Protein AF-A0A966LCN1-F1 (afdb_monomer_lite)

Foldseek 3Di:
DDALVCQQQVPVVADDDQLDPGRGGPVLCCQQPVPCVVVVDRDDPVSVVVSVVLSCLRPPLVVCCQLQPVQLVSLVSNLVSLVNSCVRNVQAPPDDDAPDPDPPRSYPVVSVVSCVVSVCCNVVNSDCNHPVNVVVVVVVVCPDDD

pLDDT: mean 79.49, std 12.46, range [42.38, 95.12]

Secondary structure (DSSP, 8-state):
---HHHHHS--TTSSSSBSSSSS-BHHHHHHH-HHHHHTTPPPPHHHHHHHHHHHHHHHHHHHHHHHTSSHHHHHHHHHHHHHHHHHHTSHHHHS-STT-S-TT--SHHHHHHHHHHHHHHHHH-S-TTSHHHHHHHHHHHT----

Structure (mmCIF, N/CA/C/O backbone):
data_AF-A0A966LCN1-F1
#
_entry.id   AF-A0A966LCN1-F1
#
loop_
_atom_site.group_PDB
_atom_site.id
_atom_site.type_symbol
_atom_site.label_atom_id
_atom_site.label_alt_id
_atom_site.label_comp_id
_atom_site.label_asym_id
_atom_site.label_entity_id
_atom_site.label_seq_id
_atom_site.pdbx_PDB_ins_code
_atom_site.Cartn_x
_atom_site.Cartn_y
_atom_site.Cartn_z
_atom_site.occupancy
_atom_site.B_iso_or_equiv
_atom_site.auth_seq_id
_atom_site.auth_comp_id
_atom_site.auth_asym_id
_atom_site.auth_atom_id
_atom_site.pdbx_PDB_model_num
ATOM 1 N N . MET A 1 1 ? -2.241 -8.864 -11.175 1.00 53.81 1 MET A N 1
ATOM 2 C CA . MET A 1 1 ? -1.352 -8.258 -10.153 1.00 53.81 1 MET A CA 1
ATOM 3 C C . MET A 1 1 ? -0.759 -9.392 -9.322 1.00 53.81 1 MET A C 1
ATOM 5 O O . MET A 1 1 ? -1.526 -10.243 -8.892 1.00 53.81 1 MET A O 1
ATOM 9 N N . ILE A 1 2 ? 0.565 -9.461 -9.149 1.00 58.16 2 ILE A N 1
ATOM 10 C CA . ILE A 1 2 ? 1.216 -10.466 -8.285 1.00 58.16 2 ILE A CA 1
ATOM 11 C C . ILE A 1 2 ? 1.127 -9.967 -6.838 1.00 58.16 2 ILE A C 1
ATOM 13 O O . ILE A 1 2 ? 1.529 -8.835 -6.570 1.00 58.16 2 ILE A O 1
ATOM 17 N N . GLY A 1 3 ? 0.589 -10.777 -5.925 1.00 66.88 3 GLY A N 1
ATOM 18 C CA . GLY A 1 3 ? 0.443 -10.395 -4.517 1.00 66.88 3 GLY A CA 1
ATOM 19 C C . GLY A 1 3 ? 1.778 -10.356 -3.765 1.00 66.88 3 GLY A C 1
ATOM 20 O O . GLY A 1 3 ? 2.680 -11.142 -4.059 1.00 66.88 3 GLY A O 1
ATOM 21 N N . GLY A 1 4 ? 1.890 -9.481 -2.760 1.00 67.62 4 GLY A N 1
ATOM 22 C CA . GLY A 1 4 ? 3.110 -9.275 -1.965 1.00 67.62 4 GLY A CA 1
ATOM 23 C C . GLY A 1 4 ? 3.767 -10.548 -1.410 1.00 67.62 4 GLY A C 1
ATOM 24 O O . GLY A 1 4 ? 4.989 -10.666 -1.425 1.00 67.62 4 GLY A O 1
ATOM 25 N N . LEU A 1 5 ? 2.989 -11.559 -1.001 1.00 68.62 5 LEU A N 1
ATOM 26 C CA . LEU A 1 5 ? 3.541 -12.827 -0.495 1.00 68.62 5 LEU A CA 1
ATOM 27 C C . LEU A 1 5 ? 4.315 -13.593 -1.576 1.00 68.62 5 LEU A C 1
ATOM 29 O O . LEU A 1 5 ? 5.376 -14.156 -1.308 1.00 68.62 5 LEU A O 1
ATOM 33 N N . SER A 1 6 ? 3.824 -13.555 -2.816 1.00 70.06 6 SER A N 1
ATOM 34 C CA . SER A 1 6 ? 4.514 -14.142 -3.965 1.00 70.06 6 SER A CA 1
ATOM 35 C C . SER A 1 6 ? 5.772 -13.357 -4.340 1.00 70.06 6 SER A C 1
ATOM 37 O O . SER A 1 6 ? 6.667 -13.928 -4.959 1.00 70.06 6 SER A O 1
ATOM 39 N N . LYS A 1 7 ? 5.855 -12.072 -3.969 1.00 72.44 7 LYS A N 1
ATOM 40 C CA . LYS A 1 7 ? 7.022 -11.224 -4.233 1.00 72.44 7 LYS A CA 1
ATOM 41 C C . LYS A 1 7 ? 8.190 -11.535 -3.299 1.00 72.44 7 LYS A C 1
ATOM 43 O O . LYS A 1 7 ? 9.325 -11.503 -3.771 1.00 72.44 7 LYS A O 1
ATOM 48 N N . ILE A 1 8 ? 7.903 -11.864 -2.033 1.00 65.44 8 ILE A N 1
ATOM 49 C CA . ILE A 1 8 ? 8.911 -12.147 -1.001 1.00 65.44 8 ILE A CA 1
ATOM 50 C C . ILE A 1 8 ? 9.372 -13.608 -1.034 1.00 65.44 8 ILE A C 1
ATOM 52 O O . ILE A 1 8 ? 10.558 -13.899 -1.080 1.00 65.44 8 ILE A O 1
ATOM 56 N N . ALA A 1 9 ? 8.453 -14.568 -1.035 1.00 59.84 9 ALA A N 1
ATOM 57 C CA . ALA A 1 9 ? 8.834 -15.950 -0.746 1.00 59.84 9 ALA A CA 1
ATOM 58 C C . ALA A 1 9 ? 9.369 -16.740 -1.955 1.00 59.84 9 ALA A C 1
ATOM 60 O O . ALA A 1 9 ? 9.693 -17.915 -1.800 1.00 59.84 9 ALA A O 1
ATOM 61 N N . GLY A 1 10 ? 9.413 -16.150 -3.159 1.00 53.62 10 GLY A N 1
ATOM 62 C CA . GLY A 1 10 ? 9.760 -16.894 -4.377 1.00 53.62 10 GLY A CA 1
ATOM 63 C C . GLY A 1 10 ? 8.900 -18.154 -4.556 1.00 53.62 10 GLY A C 1
ATOM 64 O O . GLY A 1 10 ? 9.377 -19.149 -5.095 1.00 53.62 10 GLY A O 1
ATOM 65 N N . LEU A 1 11 ? 7.656 -18.142 -4.045 1.00 47.56 11 LEU A N 1
ATOM 66 C CA . LEU A 1 11 ? 6.716 -19.260 -4.167 1.00 47.56 11 LEU A CA 1
ATOM 67 C C . LEU A 1 11 ? 6.569 -19.611 -5.647 1.00 47.56 11 LEU A C 1
ATOM 69 O O . LEU A 1 11 ? 6.551 -18.701 -6.451 1.00 47.56 11 LEU A O 1
ATOM 73 N N . THR A 1 12 ? 6.395 -20.877 -6.015 1.00 42.38 12 THR A N 1
ATOM 74 C CA . THR A 1 12 ? 6.388 -21.427 -7.395 1.00 42.38 12 THR A CA 1
ATOM 75 C C . THR A 1 12 ? 5.497 -20.736 -8.453 1.00 42.38 12 THR A C 1
ATOM 77 O O . THR A 1 12 ? 5.609 -21.056 -9.631 1.00 42.38 12 THR A O 1
ATOM 80 N N . LEU A 1 13 ? 4.651 -19.772 -8.072 1.00 45.22 13 LEU A N 1
ATOM 81 C CA . LEU A 1 13 ? 3.929 -18.841 -8.963 1.00 45.22 13 LEU A CA 1
ATOM 82 C C . LEU A 1 13 ? 4.715 -17.541 -9.273 1.00 45.22 13 LEU A C 1
ATOM 84 O O . LEU A 1 13 ? 4.256 -16.678 -10.019 1.00 45.22 13 LEU A O 1
ATOM 88 N N . SER A 1 14 ? 5.898 -17.403 -8.683 1.00 51.50 14 SER A N 1
ATOM 89 C CA . SER A 1 14 ? 6.912 -16.376 -8.873 1.00 51.50 14 SER A CA 1
ATOM 90 C C . SER A 1 14 ? 7.636 -16.629 -10.183 1.00 51.50 14 SER A C 1
ATOM 92 O O . SER A 1 14 ? 8.170 -17.711 -10.420 1.00 51.50 14 SER A O 1
ATOM 94 N N . VAL A 1 15 ? 7.706 -15.600 -11.018 1.00 53.91 15 VAL A N 1
ATOM 95 C CA . VAL A 1 15 ? 8.574 -15.586 -12.191 1.00 53.91 15 VAL A CA 1
ATOM 96 C C . VAL A 1 15 ? 10.025 -15.629 -11.692 1.00 53.91 15 VAL A C 1
ATOM 98 O O . VAL A 1 15 ? 10.591 -14.599 -11.360 1.00 53.91 15 VAL A O 1
ATOM 101 N N . GLY A 1 16 ? 10.616 -16.817 -11.587 1.00 53.50 16 GLY A N 1
ATOM 102 C CA . GLY A 1 16 ? 12.059 -17.014 -11.432 1.00 53.50 16 GLY A CA 1
ATOM 103 C C . GLY A 1 16 ? 12.634 -17.046 -10.001 1.00 53.50 16 GLY A C 1
ATOM 104 O O . GLY A 1 16 ? 11.947 -16.704 -9.033 1.00 53.50 16 GLY A O 1
ATOM 105 N N . PRO A 1 17 ? 13.902 -17.504 -9.883 1.00 53.06 17 PRO A N 1
ATOM 106 C CA . PRO A 1 17 ? 14.633 -17.647 -8.621 1.00 53.06 17 PRO A CA 1
ATOM 107 C C . PRO A 1 17 ? 14.872 -16.296 -7.916 1.00 53.06 17 PRO A C 1
ATOM 109 O O . PRO A 1 17 ? 14.714 -15.244 -8.541 1.00 53.06 17 PRO A O 1
ATOM 112 N N . PRO A 1 18 ? 15.254 -16.304 -6.622 1.00 56.88 18 PRO A N 1
ATOM 113 C CA . PRO A 1 18 ? 15.607 -15.088 -5.891 1.00 56.88 18 PRO A CA 1
ATOM 114 C C . PRO A 1 18 ? 16.666 -14.293 -6.658 1.00 56.88 18 PRO A C 1
ATOM 116 O O . PRO A 1 18 ? 17.707 -14.836 -7.027 1.00 56.88 18 PRO A O 1
ATOM 119 N N . ALA A 1 19 ? 16.403 -13.011 -6.909 1.00 57.06 19 ALA A N 1
ATOM 120 C CA . ALA A 1 19 ? 17.313 -12.160 -7.679 1.00 57.06 19 ALA A CA 1
ATOM 121 C C . ALA A 1 19 ? 18.526 -11.675 -6.852 1.00 57.06 19 ALA A C 1
ATOM 123 O O . ALA A 1 19 ? 19.436 -11.055 -7.400 1.00 57.06 19 ALA A O 1
ATOM 124 N N . SER A 1 20 ? 18.551 -11.924 -5.535 1.00 56.38 20 SER A N 1
ATOM 125 C CA . SER A 1 20 ? 19.658 -11.565 -4.640 1.00 56.38 20 SER A CA 1
ATOM 126 C C . SER A 1 20 ? 19.661 -12.410 -3.350 1.00 56.38 20 SER A C 1
ATOM 128 O O . SER A 1 20 ? 18.843 -13.309 -3.178 1.00 56.38 20 SER A O 1
ATOM 130 N N . VAL A 1 21 ? 20.578 -12.094 -2.421 1.00 58.75 21 VAL A N 1
ATOM 131 C CA . VAL A 1 21 ? 20.646 -12.640 -1.043 1.00 58.75 21 VAL A CA 1
ATOM 132 C C . VAL A 1 21 ? 19.369 -12.345 -0.232 1.00 58.75 21 VAL A C 1
ATOM 134 O O . VAL A 1 21 ? 19.098 -12.999 0.772 1.00 58.75 21 VAL A O 1
ATOM 137 N N . TRP A 1 22 ? 18.568 -11.374 -0.673 1.00 61.25 22 TRP A N 1
ATOM 138 C CA . TRP A 1 22 ? 17.289 -11.016 -0.074 1.00 61.25 22 TRP A CA 1
ATOM 139 C C . TRP A 1 22 ? 16.146 -11.775 -0.760 1.00 61.25 22 TRP A C 1
ATOM 141 O O . TRP A 1 22 ? 16.208 -12.017 -1.967 1.00 61.25 22 TRP A O 1
ATOM 151 N N . PRO A 1 23 ? 15.078 -12.136 -0.026 1.00 68.88 23 PRO A N 1
ATOM 152 C CA . PRO A 1 23 ? 13.957 -12.900 -0.559 1.00 68.88 23 PRO A CA 1
ATOM 153 C C . PRO A 1 23 ? 13.090 -11.985 -1.441 1.00 68.88 23 PRO A C 1
ATOM 155 O O . PRO A 1 23 ? 12.055 -11.485 -1.019 1.00 68.88 23 PRO A O 1
ATOM 158 N N . LEU A 1 24 ? 13.560 -11.679 -2.649 1.00 73.38 24 LEU A N 1
ATOM 159 C CA . LEU A 1 24 ? 12.859 -10.887 -3.656 1.00 73.38 24 LEU A CA 1
ATOM 160 C C . LEU A 1 24 ? 12.860 -11.650 -4.978 1.00 73.38 24 LEU A C 1
ATOM 162 O O . LEU A 1 24 ? 13.909 -11.968 -5.543 1.00 73.38 24 LEU A O 1
ATOM 166 N N . SER A 1 25 ? 11.660 -11.938 -5.471 1.00 78.19 25 SER A N 1
ATOM 167 C CA . SER A 1 25 ? 11.448 -12.542 -6.788 1.00 78.19 25 SER A CA 1
ATOM 168 C C . SER A 1 25 ? 11.676 -11.551 -7.928 1.00 78.19 25 SER A C 1
ATOM 170 O O . SER A 1 25 ? 11.475 -10.345 -7.768 1.00 78.19 25 SER A O 1
ATOM 172 N N . LEU A 1 26 ? 11.965 -12.065 -9.128 1.00 78.50 26 LEU A N 1
ATOM 173 C CA . LEU A 1 26 ? 11.972 -11.267 -10.361 1.00 78.50 26 LEU A CA 1
ATOM 174 C C . LEU A 1 26 ? 10.625 -10.544 -10.570 1.00 78.50 26 LEU A C 1
ATOM 176 O O . LEU A 1 26 ? 10.586 -9.397 -11.009 1.00 78.50 26 LEU A O 1
ATOM 180 N N . GLY A 1 27 ? 9.515 -11.196 -10.205 1.00 78.75 27 GLY A N 1
ATOM 181 C CA . GLY A 1 27 ? 8.166 -10.630 -10.294 1.00 78.75 27 GLY A CA 1
ATOM 182 C C . GLY A 1 27 ? 7.969 -9.355 -9.466 1.00 78.75 27 GLY A C 1
ATOM 183 O O . GLY A 1 27 ? 7.172 -8.499 -9.849 1.00 78.75 27 GLY A O 1
ATOM 184 N N . ALA A 1 28 ? 8.716 -9.181 -8.370 1.00 82.38 28 ALA A N 1
ATOM 185 C CA . ALA A 1 28 ? 8.707 -7.941 -7.597 1.00 82.38 28 ALA A CA 1
ATOM 186 C C . ALA A 1 28 ? 9.309 -6.772 -8.394 1.00 82.38 28 ALA A C 1
ATOM 188 O O . ALA A 1 28 ? 8.747 -5.676 -8.401 1.00 82.38 28 ALA A O 1
ATOM 189 N N . TYR A 1 29 ? 10.401 -7.019 -9.125 1.00 85.25 29 TYR A N 1
ATOM 190 C CA . TYR A 1 29 ? 11.026 -6.016 -9.990 1.00 85.25 29 TYR A CA 1
ATOM 191 C C . TYR A 1 29 ? 10.145 -5.667 -11.181 1.00 85.25 29 TYR A C 1
ATOM 193 O O . TYR A 1 29 ? 9.984 -4.493 -11.481 1.00 85.25 29 TYR A O 1
ATOM 201 N N . TYR A 1 30 ? 9.494 -6.648 -11.807 1.00 84.81 30 TYR A N 1
ATOM 202 C CA . TYR A 1 30 ? 8.529 -6.362 -12.875 1.00 84.81 30 TYR A CA 1
ATOM 203 C C . TYR A 1 30 ? 7.326 -5.545 -12.391 1.00 84.81 30 TYR A C 1
ATOM 205 O O . TYR A 1 30 ? 6.774 -4.756 -13.151 1.00 84.81 30 TYR A O 1
ATOM 213 N N . ALA A 1 31 ? 6.918 -5.718 -11.132 1.00 83.88 31 ALA A N 1
ATOM 214 C CA . ALA A 1 31 ? 5.785 -4.993 -10.571 1.00 83.88 31 ALA A CA 1
ATOM 215 C C . ALA A 1 31 ? 6.102 -3.532 -10.222 1.00 83.88 31 ALA A C 1
ATOM 217 O O . ALA A 1 31 ? 5.201 -2.705 -10.296 1.00 83.88 31 ALA A O 1
ATOM 218 N N . PHE A 1 32 ? 7.334 -3.220 -9.809 1.00 86.12 32 PHE A N 1
ATOM 219 C CA . PHE A 1 32 ? 7.700 -1.890 -9.301 1.00 86.12 32 PHE A CA 1
ATOM 220 C C . PHE A 1 32 ? 8.778 -1.173 -10.113 1.00 86.12 32 PHE A C 1
ATOM 222 O O . PHE A 1 32 ? 9.024 -0.007 -9.860 1.00 86.12 32 PHE A O 1
ATOM 229 N N . LEU A 1 33 ? 9.452 -1.833 -11.048 1.00 87.88 33 LEU A N 1
ATOM 230 C CA . LEU A 1 33 ? 10.476 -1.248 -1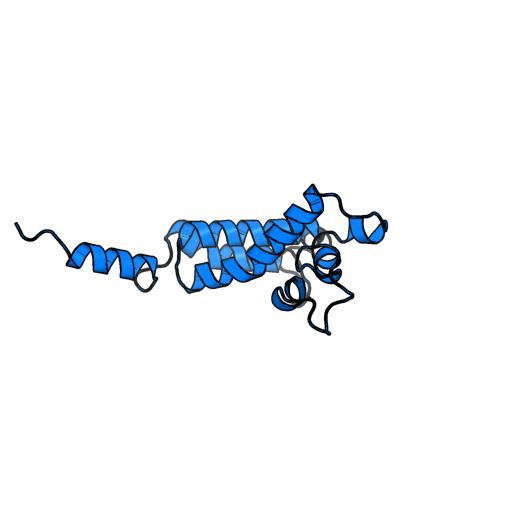1.918 1.00 87.88 33 LEU A CA 1
ATOM 231 C C . LEU A 1 33 ? 10.346 -1.815 -13.346 1.00 87.88 33 LEU A C 1
ATOM 233 O O . LEU A 1 33 ? 11.296 -2.414 -13.860 1.00 87.88 33 LEU A O 1
ATOM 237 N N . PRO A 1 34 ? 9.181 -1.653 -14.004 1.00 85.31 34 PRO A N 1
ATOM 238 C CA . PRO A 1 34 ? 8.926 -2.266 -15.308 1.00 85.31 34 PRO A CA 1
ATOM 239 C C . PRO A 1 34 ? 9.929 -1.809 -16.378 1.00 85.31 34 PRO A C 1
ATOM 241 O O . PRO A 1 34 ? 10.431 -2.634 -17.137 1.00 85.31 34 PRO A O 1
ATOM 244 N N . GLU A 1 35 ? 10.286 -0.523 -16.400 1.00 83.94 35 GLU A N 1
ATOM 245 C CA . GLU A 1 35 ? 11.225 0.037 -17.382 1.00 83.94 35 GLU A CA 1
ATOM 246 C C . GLU A 1 35 ? 12.659 -0.471 -17.196 1.00 83.94 35 GLU A C 1
ATOM 248 O O . GLU A 1 35 ? 13.321 -0.828 -18.169 1.00 83.94 35 GLU A O 1
ATOM 253 N N . ALA A 1 36 ? 13.138 -0.558 -15.951 1.00 84.44 36 ALA A N 1
ATOM 254 C CA . ALA A 1 36 ? 14.480 -1.067 -15.668 1.00 84.44 36 ALA A CA 1
ATOM 255 C C . ALA A 1 36 ? 14.607 -2.547 -16.063 1.00 84.44 36 ALA A C 1
ATOM 257 O O . ALA A 1 36 ? 15.627 -2.958 -16.615 1.00 84.44 36 ALA A O 1
ATOM 258 N N . MET A 1 37 ? 13.544 -3.332 -15.843 1.00 84.94 37 MET A N 1
ATOM 259 C CA . MET A 1 37 ? 13.488 -4.727 -16.281 1.00 84.94 37 MET A CA 1
ATOM 260 C C . MET A 1 37 ? 13.405 -4.855 -17.805 1.00 84.94 37 MET A C 1
ATOM 262 O O . MET A 1 37 ? 14.050 -5.736 -18.369 1.00 84.94 37 MET A O 1
ATOM 266 N N . ALA A 1 38 ? 12.677 -3.962 -18.481 1.00 85.00 38 ALA A N 1
ATOM 267 C CA . ALA A 1 38 ? 12.597 -3.939 -19.942 1.00 85.00 38 ALA A CA 1
ATOM 268 C C . ALA A 1 38 ? 13.953 -3.640 -20.609 1.00 85.00 38 ALA A C 1
ATOM 270 O O . ALA A 1 38 ? 14.235 -4.153 -21.688 1.00 85.00 38 ALA A O 1
ATOM 271 N N . GLN A 1 39 ? 14.812 -2.855 -19.954 1.00 85.69 39 GLN A N 1
ATOM 272 C CA . GLN A 1 39 ? 16.169 -2.554 -20.426 1.00 85.69 39 GLN A CA 1
ATOM 273 C C . GLN A 1 39 ? 17.161 -3.711 -20.210 1.00 85.69 39 GLN A C 1
ATOM 275 O O . GLN A 1 39 ? 18.285 -3.650 -20.705 1.00 85.69 39 GLN A O 1
ATOM 280 N N . GLY A 1 40 ? 16.779 -4.755 -19.464 1.00 79.62 40 GLY A N 1
ATOM 281 C CA . GLY A 1 40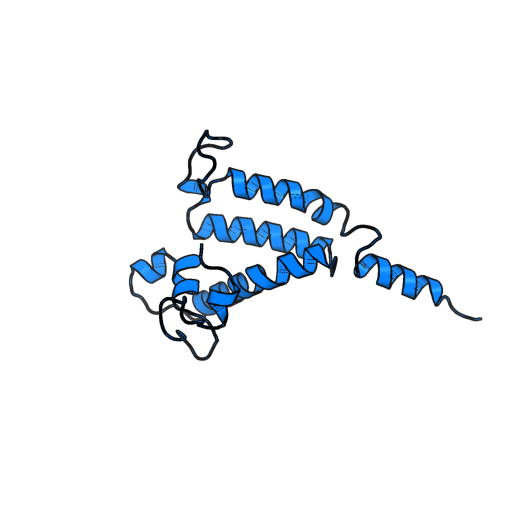 ? 17.640 -5.905 -19.171 1.00 79.62 40 GLY A CA 1
ATOM 282 C C . GLY A 1 40 ? 18.855 -5.581 -18.293 1.00 79.62 40 GLY A C 1
ATOM 283 O O . GLY A 1 40 ? 19.765 -6.402 -18.177 1.00 79.62 40 GLY A O 1
ATOM 284 N N . ALA A 1 41 ? 18.893 -4.395 -17.680 1.00 76.50 41 ALA A N 1
ATOM 285 C CA . ALA A 1 41 ? 19.975 -3.982 -16.799 1.00 76.50 41 ALA A CA 1
ATOM 286 C C . ALA A 1 41 ? 19.826 -4.623 -15.413 1.00 76.50 41 ALA A C 1
ATOM 288 O O . ALA A 1 41 ? 18.722 -4.760 -14.883 1.00 76.50 41 ALA A O 1
ATOM 289 N N . ALA A 1 42 ? 20.952 -4.983 -14.792 1.00 80.12 42 ALA A N 1
ATOM 290 C CA . ALA A 1 42 ? 20.944 -5.427 -13.405 1.00 80.12 42 ALA A CA 1
ATOM 291 C C . ALA A 1 42 ? 20.489 -4.269 -12.490 1.00 80.12 42 ALA A C 1
ATOM 293 O O . ALA A 1 42 ? 21.024 -3.162 -12.610 1.00 80.12 42 ALA A O 1
ATOM 294 N N . PRO A 1 43 ? 19.528 -4.493 -11.572 1.00 81.62 43 PRO A N 1
ATOM 295 C CA . PRO A 1 43 ? 19.033 -3.436 -10.704 1.00 81.62 43 PRO A CA 1
ATOM 296 C C . PRO A 1 43 ? 20.139 -2.931 -9.773 1.00 81.62 43 PRO A C 1
ATOM 298 O O . PRO A 1 43 ? 20.876 -3.705 -9.159 1.00 81.62 43 PRO A O 1
ATOM 301 N N . THR A 1 44 ? 20.230 -1.611 -9.643 1.00 87.69 44 THR A N 1
ATOM 302 C CA . THR A 1 44 ? 21.165 -0.953 -8.722 1.00 87.69 44 THR A CA 1
ATOM 303 C C . THR A 1 44 ? 20.795 -1.227 -7.260 1.00 87.69 44 THR A C 1
ATOM 305 O O . THR A 1 44 ? 19.659 -1.583 -6.940 1.00 87.69 44 THR A O 1
ATOM 308 N N . LEU A 1 45 ? 21.728 -0.991 -6.331 1.00 84.94 45 LEU A N 1
ATOM 309 C CA . LEU A 1 45 ? 21.466 -1.156 -4.895 1.00 84.94 45 LEU A CA 1
ATOM 310 C C . LEU A 1 45 ? 20.310 -0.262 -4.401 1.00 84.94 45 LEU A C 1
ATOM 312 O O . LEU A 1 45 ? 19.499 -0.698 -3.586 1.00 84.94 45 LEU A O 1
ATOM 316 N N . GLY A 1 46 ? 20.183 0.955 -4.941 1.00 87.38 46 GLY A N 1
ATOM 317 C CA . GLY A 1 46 ? 19.065 1.853 -4.633 1.00 87.38 46 GLY A CA 1
ATOM 318 C C . GLY A 1 46 ? 17.718 1.318 -5.130 1.00 87.38 46 GLY A C 1
ATOM 319 O O . GLY A 1 46 ? 16.743 1.305 -4.383 1.00 87.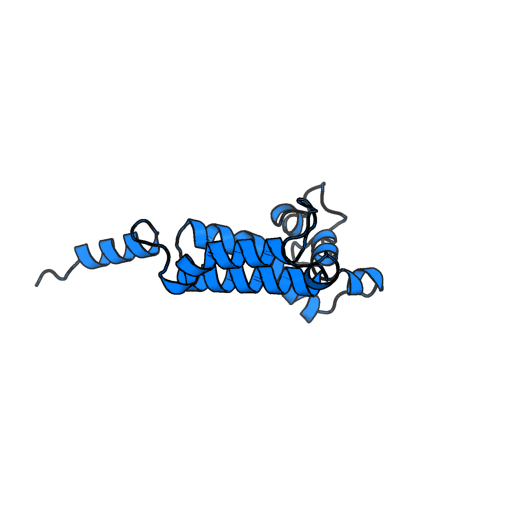38 46 GLY A O 1
ATOM 320 N N . GLN A 1 47 ? 17.676 0.796 -6.359 1.00 87.75 47 GLN A N 1
ATOM 321 C CA . GLN A 1 47 ? 16.489 0.139 -6.921 1.00 87.75 47 GLN A CA 1
ATOM 322 C C . GLN A 1 47 ? 16.095 -1.106 -6.120 1.00 87.75 47 GLN A C 1
ATOM 324 O O . GLN A 1 47 ? 14.914 -1.337 -5.863 1.00 87.75 47 GLN A O 1
ATOM 329 N N . HIS A 1 48 ? 17.081 -1.878 -5.667 1.00 85.50 48 HIS A N 1
ATOM 330 C CA . HIS A 1 48 ? 16.862 -3.035 -4.808 1.00 85.50 48 HIS A CA 1
ATOM 331 C C . HIS A 1 48 ? 16.199 -2.645 -3.479 1.00 85.50 48 HIS A C 1
ATOM 333 O O . HIS A 1 48 ? 15.173 -3.217 -3.108 1.00 85.50 48 HIS A O 1
ATOM 339 N N . ALA A 1 49 ? 16.751 -1.642 -2.790 1.00 87.31 49 ALA A N 1
ATOM 340 C CA . ALA A 1 49 ? 16.211 -1.139 -1.529 1.00 87.31 49 ALA A CA 1
ATOM 341 C C . ALA A 1 49 ? 14.793 -0.567 -1.694 1.00 87.31 49 ALA A C 1
ATOM 343 O O . ALA A 1 49 ? 13.932 -0.791 -0.840 1.00 87.31 49 ALA A O 1
ATOM 344 N N . PHE A 1 50 ? 14.529 0.116 -2.810 1.00 89.25 50 PHE A N 1
ATOM 345 C CA . PHE A 1 50 ? 13.201 0.622 -3.146 1.00 89.25 50 PHE A CA 1
ATOM 346 C C . PHE A 1 50 ? 12.178 -0.511 -3.297 1.00 89.25 50 PHE A C 1
ATOM 348 O O . PHE A 1 50 ? 11.166 -0.512 -2.599 1.00 89.25 50 PHE A O 1
ATOM 355 N N . VAL A 1 51 ? 12.454 -1.510 -4.144 1.00 88.75 51 VAL A N 1
ATOM 356 C CA . VAL A 1 51 ? 11.542 -2.649 -4.371 1.00 88.75 51 VAL A CA 1
ATOM 357 C C . VAL A 1 51 ? 11.297 -3.429 -3.081 1.00 88.75 51 VAL A C 1
ATOM 359 O O . VAL A 1 51 ? 10.156 -3.809 -2.803 1.00 88.75 51 VAL A O 1
ATOM 362 N N . LEU A 1 52 ? 12.338 -3.629 -2.267 1.00 86.56 52 LEU A N 1
ATOM 363 C CA . LEU A 1 52 ? 12.207 -4.267 -0.958 1.00 86.56 52 LEU A CA 1
ATOM 364 C C . LEU A 1 52 ? 11.236 -3.488 -0.067 1.00 86.56 52 LEU A C 1
ATOM 366 O O . LEU A 1 52 ? 10.277 -4.059 0.448 1.00 86.56 52 LEU A O 1
ATOM 370 N N . SER A 1 53 ? 11.458 -2.179 0.063 1.00 88.56 53 SER A N 1
ATOM 371 C CA . SER A 1 53 ? 10.637 -1.295 0.893 1.00 88.56 53 SER A CA 1
ATOM 372 C C . SER A 1 53 ? 9.183 -1.284 0.423 1.00 88.56 53 SER A C 1
ATOM 374 O O . SER A 1 53 ? 8.278 -1.479 1.228 1.00 88.56 53 SER A O 1
ATOM 376 N N . MET A 1 54 ? 8.951 -1.162 -0.887 1.00 89.38 54 MET A N 1
ATOM 377 C CA . MET A 1 54 ? 7.609 -1.188 -1.476 1.00 89.38 54 MET A CA 1
ATOM 378 C C . MET A 1 54 ? 6.895 -2.520 -1.218 1.00 89.38 54 MET A C 1
ATOM 380 O O . MET A 1 54 ? 5.708 -2.538 -0.896 1.00 89.38 54 MET A O 1
ATOM 384 N N . THR A 1 55 ? 7.616 -3.636 -1.319 1.00 88.19 55 THR A N 1
ATOM 385 C CA . THR A 1 55 ? 7.053 -4.973 -1.090 1.00 88.19 55 THR A CA 1
ATOM 386 C C . THR A 1 55 ? 6.707 -5.191 0.386 1.00 88.19 55 THR A C 1
ATOM 388 O O . THR A 1 55 ? 5.651 -5.740 0.702 1.00 88.19 55 THR A O 1
ATOM 391 N N . LEU A 1 56 ? 7.560 -4.726 1.303 1.00 87.31 56 LEU A N 1
ATOM 392 C CA . LEU A 1 56 ? 7.277 -4.765 2.739 1.00 87.31 56 LEU A CA 1
ATOM 393 C C . LEU A 1 56 ? 6.080 -3.877 3.094 1.00 87.31 56 LEU A C 1
ATOM 395 O O . LEU A 1 56 ? 5.213 -4.300 3.857 1.00 87.31 56 LEU A O 1
ATOM 399 N N . CYS A 1 57 ? 5.986 -2.687 2.499 1.00 90.81 57 CYS A N 1
ATOM 400 C CA . CYS A 1 57 ? 4.852 -1.784 2.667 1.00 90.81 57 CYS A CA 1
ATOM 401 C C . CYS A 1 57 ? 3.538 -2.390 2.152 1.00 90.81 57 CYS A C 1
ATOM 403 O O . CYS A 1 57 ? 2.523 -2.292 2.838 1.00 90.81 57 CYS A O 1
ATOM 405 N N . GLU A 1 58 ? 3.550 -3.053 0.990 1.00 89.31 58 GLU A N 1
ATOM 406 C CA . GLU A 1 58 ? 2.377 -3.725 0.404 1.00 89.31 58 GLU A CA 1
ATOM 407 C C . GLU A 1 58 ? 1.772 -4.783 1.338 1.00 89.31 58 GLU A C 1
ATOM 409 O O . GLU A 1 58 ? 0.560 -4.990 1.331 1.00 89.31 58 GLU A O 1
ATOM 414 N N . LEU A 1 59 ? 2.599 -5.433 2.160 1.00 87.69 59 LEU A N 1
ATOM 415 C CA . LEU A 1 59 ? 2.159 -6.465 3.098 1.00 87.69 59 LEU A CA 1
ATOM 416 C C . LEU A 1 59 ? 1.874 -5.925 4.499 1.00 87.69 59 LEU A C 1
ATOM 418 O O . LEU A 1 59 ? 0.874 -6.289 5.114 1.00 87.69 59 LEU A O 1
ATOM 422 N N . GLY A 1 60 ? 2.761 -5.079 5.019 1.00 90.12 60 GLY A N 1
ATOM 423 C CA . GLY A 1 60 ? 2.710 -4.615 6.400 1.00 90.12 60 GLY A CA 1
ATOM 424 C C . GLY A 1 60 ? 1.665 -3.528 6.627 1.00 90.12 60 GLY A C 1
ATOM 425 O O . GLY A 1 60 ? 0.891 -3.611 7.580 1.00 90.12 60 GLY A O 1
ATOM 426 N N . LEU A 1 61 ? 1.606 -2.520 5.751 1.00 92.25 61 LEU A N 1
ATOM 427 C CA . LEU A 1 61 ? 0.765 -1.342 5.977 1.00 92.25 61 LEU A CA 1
ATOM 428 C C . LEU A 1 61 ? -0.734 -1.666 6.054 1.00 92.25 61 LEU A C 1
ATOM 430 O O . LEU A 1 61 ? -1.369 -1.169 6.985 1.00 92.25 61 LEU A O 1
ATOM 434 N N . PRO A 1 62 ? -1.319 -2.514 5.181 1.00 90.38 62 PRO A N 1
ATOM 435 C CA . PRO A 1 62 ? -2.733 -2.867 5.298 1.00 90.38 62 PRO A CA 1
ATOM 436 C C . PRO A 1 62 ? -3.057 -3.527 6.642 1.00 90.38 62 PRO A C 1
ATOM 438 O O . PRO A 1 62 ? -4.052 -3.184 7.276 1.00 90.38 62 PRO A O 1
ATOM 441 N N . LEU A 1 63 ? -2.185 -4.423 7.117 1.00 91.94 63 LEU A N 1
ATOM 442 C CA . LEU A 1 63 ? -2.355 -5.093 8.407 1.00 91.94 63 LEU A CA 1
ATOM 443 C C . LEU A 1 63 ? -2.254 -4.106 9.572 1.00 91.94 63 LEU A C 1
ATOM 445 O O . LEU A 1 63 ? -3.065 -4.169 10.493 1.00 91.94 63 LEU A O 1
ATOM 449 N N . MET A 1 64 ? -1.306 -3.168 9.521 1.00 90.88 64 MET A N 1
ATOM 450 C CA . MET A 1 64 ? -1.160 -2.133 10.548 1.00 90.88 64 MET A CA 1
ATOM 451 C C . MET A 1 64 ? -2.369 -1.196 10.603 1.00 90.88 64 MET A C 1
ATOM 453 O O . MET A 1 64 ? -2.831 -0.874 11.696 1.00 90.88 64 MET A O 1
ATOM 457 N N . VAL A 1 65 ? -2.908 -0.794 9.446 1.00 90.81 65 VAL A N 1
ATOM 458 C CA . VAL A 1 65 ? -4.116 0.042 9.370 1.00 90.81 65 VAL A CA 1
ATOM 459 C C . VAL A 1 65 ? -5.323 -0.694 9.952 1.00 90.81 65 VAL A C 1
ATOM 461 O O . VAL A 1 65 ? -6.024 -0.128 10.786 1.00 90.81 65 VAL A O 1
ATOM 464 N N . VAL A 1 66 ? -5.536 -1.961 9.579 1.00 89.75 66 VAL A N 1
ATOM 465 C CA . VAL A 1 66 ? -6.661 -2.773 10.082 1.00 89.75 66 VAL A CA 1
ATOM 466 C C . VAL A 1 66 ? -6.538 -3.048 11.582 1.00 89.75 66 VAL A C 1
ATOM 468 O O . VAL A 1 66 ? -7.523 -2.952 12.310 1.00 89.75 66 VAL A O 1
ATOM 471 N N . ALA A 1 67 ? -5.333 -3.353 12.065 1.00 87.69 67 ALA A N 1
ATOM 472 C CA . ALA A 1 67 ? -5.069 -3.531 13.490 1.00 87.69 67 ALA A CA 1
ATOM 473 C C . ALA A 1 67 ? -5.156 -2.205 14.275 1.00 87.69 67 ALA A C 1
ATOM 475 O O . ALA A 1 67 ? -5.312 -2.200 15.499 1.00 87.69 67 ALA A O 1
ATOM 476 N N . GLY A 1 68 ? -5.051 -1.071 13.580 1.00 85.06 68 GLY A N 1
ATOM 477 C CA . GLY A 1 68 ? -4.967 0.248 14.185 1.00 85.06 68 GLY A CA 1
ATOM 478 C C . GLY A 1 68 ? -3.702 0.413 15.023 1.00 85.06 68 GLY A C 1
ATOM 479 O O . GLY A 1 68 ? -3.791 0.873 16.157 1.00 85.06 68 GLY A O 1
ATOM 480 N N . LEU A 1 69 ? -2.559 -0.023 14.484 1.00 86.12 69 LEU A N 1
ATOM 481 C CA . LEU A 1 69 ? -1.219 0.199 15.034 1.00 86.12 69 LEU A CA 1
ATOM 482 C C . LEU A 1 69 ? -0.621 1.448 14.395 1.00 86.12 69 LEU A C 1
ATOM 484 O O . LEU A 1 69 ? -0.347 1.436 13.198 1.00 86.12 69 LEU A O 1
ATOM 488 N N . GLY A 1 70 ? -0.408 2.512 15.168 1.00 85.38 70 GLY A N 1
ATOM 489 C CA . GLY A 1 70 ? 0.064 3.783 14.616 1.00 85.38 70 GLY A CA 1
ATOM 490 C C . GLY A 1 70 ? -0.895 4.342 13.562 1.00 85.38 70 GLY A C 1
ATOM 491 O O . GLY A 1 70 ? -0.448 4.854 12.536 1.00 85.38 70 GLY A O 1
ATOM 492 N N . GLY A 1 71 ? -2.207 4.231 13.802 1.00 83.94 71 GLY A N 1
ATOM 493 C CA . GLY A 1 71 ? -3.255 4.317 12.776 1.00 83.94 71 GLY A CA 1
ATOM 494 C C . GLY A 1 71 ? -3.130 5.480 11.787 1.00 83.94 71 GLY A C 1
ATOM 495 O O . GLY A 1 71 ? -3.235 5.275 10.580 1.00 83.94 71 GLY A O 1
ATOM 496 N N . ARG A 1 72 ? -2.829 6.689 12.282 1.00 90.38 72 ARG A N 1
ATOM 497 C CA . ARG A 1 72 ? -2.647 7.885 11.437 1.00 90.38 72 ARG A CA 1
ATOM 498 C C . ARG A 1 72 ? -1.443 7.753 10.507 1.00 90.38 72 ARG A C 1
ATOM 500 O O . ARG A 1 72 ? -1.542 8.031 9.316 1.00 90.38 72 ARG A O 1
ATOM 507 N N . ILE A 1 73 ? -0.311 7.312 11.059 1.00 91.44 73 ILE A N 1
ATOM 508 C CA . ILE A 1 73 ? 0.951 7.161 10.329 1.00 91.44 73 ILE A CA 1
ATOM 509 C C . ILE A 1 73 ? 0.817 6.026 9.318 1.00 91.44 73 ILE A C 1
ATOM 511 O O . ILE A 1 73 ? 1.163 6.206 8.156 1.00 91.44 73 ILE A O 1
ATOM 515 N N . SER A 1 74 ? 0.261 4.885 9.722 1.00 92.12 74 SER A N 1
ATOM 516 C CA . SER A 1 74 ? 0.074 3.741 8.830 1.00 92.12 74 SER A CA 1
ATOM 517 C C . SER A 1 74 ? -0.884 4.049 7.685 1.00 92.12 74 SER A C 1
ATOM 519 O O . SER A 1 74 ? -0.599 3.667 6.553 1.00 92.12 74 SER A O 1
ATOM 521 N N . ALA A 1 75 ? -1.971 4.788 7.936 1.00 92.75 75 ALA A N 1
ATOM 522 C CA . ALA A 1 75 ? -2.879 5.228 6.879 1.00 92.75 75 ALA A CA 1
ATOM 523 C C . ALA A 1 75 ? -2.202 6.225 5.927 1.00 92.75 75 ALA A C 1
ATOM 525 O O . ALA A 1 75 ? -2.300 6.064 4.713 1.00 92.75 75 ALA A O 1
ATOM 526 N N . ALA A 1 76 ? -1.456 7.203 6.453 1.00 94.56 76 ALA A N 1
ATOM 527 C CA . ALA A 1 76 ? -0.711 8.155 5.630 1.00 94.56 76 ALA A CA 1
ATOM 528 C C . ALA A 1 76 ? 0.353 7.460 4.762 1.00 94.56 76 ALA A C 1
ATOM 530 O O . ALA A 1 76 ? 0.431 7.710 3.560 1.00 94.56 76 ALA A O 1
ATOM 531 N N . LEU A 1 77 ? 1.127 6.539 5.342 1.00 94.06 77 LEU A N 1
ATOM 532 C CA . LEU A 1 77 ? 2.110 5.741 4.609 1.00 94.06 77 LEU A CA 1
ATOM 533 C C . LEU A 1 77 ? 1.443 4.852 3.557 1.00 94.06 77 LEU A C 1
ATOM 535 O O . LEU A 1 77 ? 1.974 4.724 2.458 1.00 94.06 77 LEU A O 1
ATOM 539 N N . LEU A 1 78 ? 0.274 4.273 3.851 1.00 95.12 78 LEU A N 1
ATOM 540 C CA . LEU A 1 78 ? -0.465 3.457 2.886 1.00 95.12 78 LEU A CA 1
ATOM 541 C C . LEU A 1 78 ? -0.983 4.298 1.712 1.00 95.12 78 LEU A C 1
ATOM 543 O O . LEU A 1 78 ? -0.897 3.849 0.571 1.00 95.12 78 LEU A O 1
ATOM 547 N N . ILE A 1 79 ? -1.442 5.529 1.960 1.00 94.75 79 ILE A N 1
ATOM 548 C CA . ILE A 1 79 ? -1.798 6.475 0.892 1.00 94.75 79 ILE A CA 1
ATOM 549 C C . ILE A 1 79 ? -0.565 6.758 0.026 1.00 94.75 79 ILE A C 1
ATOM 551 O O . ILE A 1 79 ? -0.610 6.541 -1.184 1.00 94.75 79 ILE A O 1
ATOM 555 N N . VAL A 1 80 ? 0.559 7.162 0.628 1.00 94.44 80 VAL A N 1
ATOM 556 C CA . VAL A 1 80 ? 1.808 7.438 -0.108 1.00 94.44 80 VAL A CA 1
ATOM 557 C C . VAL A 1 80 ? 2.251 6.224 -0.931 1.00 94.44 80 VAL A C 1
ATOM 559 O O . VAL A 1 80 ? 2.621 6.376 -2.094 1.00 94.44 80 VAL A O 1
ATOM 562 N N . GLN A 1 81 ? 2.153 5.018 -0.371 1.00 93.88 81 GLN A N 1
ATOM 563 C CA . GLN A 1 81 ? 2.481 3.767 -1.051 1.00 93.88 81 GLN A CA 1
ATOM 564 C C . GLN A 1 81 ? 1.614 3.538 -2.297 1.00 93.88 81 GLN A C 1
ATOM 566 O O . GLN A 1 81 ? 2.141 3.162 -3.344 1.00 93.88 81 GLN A O 1
ATOM 571 N N . VAL A 1 82 ? 0.298 3.768 -2.207 1.00 92.31 82 VAL A N 1
ATOM 572 C CA . VAL A 1 82 ? -0.634 3.625 -3.341 1.00 92.31 82 VAL A CA 1
ATOM 573 C C . VAL A 1 82 ? -0.297 4.620 -4.453 1.00 92.31 82 VAL A C 1
ATOM 575 O O . VAL A 1 82 ? -0.253 4.237 -5.626 1.00 92.31 82 VAL A O 1
ATOM 578 N N . TRP A 1 83 ? -0.006 5.872 -4.095 1.00 92.12 83 TRP A N 1
ATOM 579 C CA . TRP A 1 83 ? 0.398 6.903 -5.052 1.00 92.12 83 TRP A CA 1
ATOM 580 C C . TRP A 1 83 ? 1.734 6.570 -5.718 1.00 92.12 83 TRP A C 1
ATOM 582 O O . TRP A 1 83 ? 1.812 6.550 -6.945 1.00 92.12 83 TRP A O 1
ATOM 592 N N . MET A 1 84 ? 2.767 6.237 -4.938 1.00 91.00 84 MET A N 1
ATOM 593 C CA . MET A 1 84 ? 4.079 5.870 -5.482 1.00 91.00 84 MET A CA 1
ATOM 594 C C . MET A 1 84 ? 4.004 4.641 -6.384 1.00 91.00 84 MET A C 1
ATOM 596 O O . MET A 1 84 ? 4.579 4.653 -7.469 1.00 91.00 84 MET A O 1
ATOM 600 N N . ALA A 1 85 ? 3.267 3.601 -5.982 1.00 88.00 85 ALA A N 1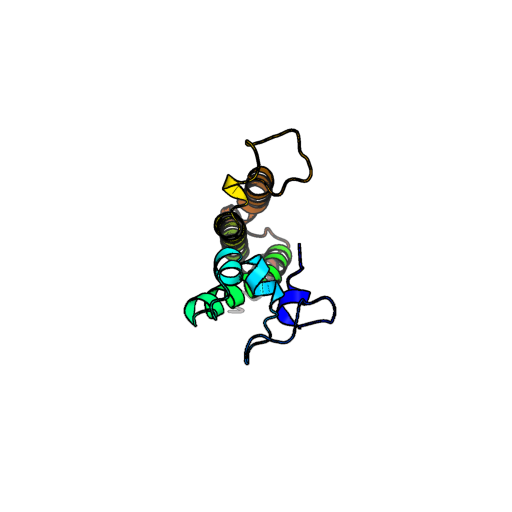
ATOM 601 C CA . ALA A 1 85 ? 3.091 2.417 -6.814 1.00 88.00 85 ALA A CA 1
ATOM 602 C C . ALA A 1 85 ? 2.441 2.772 -8.157 1.00 88.00 85 ALA A C 1
ATOM 604 O O . ALA A 1 85 ? 2.906 2.300 -9.185 1.00 88.00 85 ALA A O 1
ATOM 605 N N . SER A 1 86 ? 1.423 3.636 -8.154 1.00 87.06 86 SER A N 1
ATOM 606 C CA . SER A 1 86 ? 0.684 4.013 -9.369 1.00 87.06 86 SER A CA 1
ATOM 607 C C . SER A 1 86 ? 1.468 4.951 -10.291 1.00 87.06 86 SER A C 1
ATOM 609 O O . SER A 1 86 ? 1.295 4.906 -11.508 1.00 87.06 86 SER A O 1
ATOM 611 N N . LEU A 1 87 ? 2.333 5.800 -9.726 1.00 87.31 87 LEU A N 1
ATOM 612 C CA . LEU A 1 87 ? 3.237 6.659 -10.494 1.00 87.31 87 LEU A CA 1
ATOM 613 C C . LEU A 1 87 ? 4.336 5.838 -11.169 1.00 87.31 87 LEU A C 1
ATOM 615 O O . LEU A 1 87 ? 4.577 5.994 -12.361 1.00 87.31 87 LEU A O 1
ATOM 619 N N . VAL A 1 88 ? 4.979 4.940 -10.421 1.00 84.62 88 VAL A N 1
ATOM 620 C CA . VAL A 1 88 ? 6.126 4.174 -10.924 1.00 84.62 88 VAL A CA 1
ATOM 621 C C . VAL A 1 88 ? 5.714 3.113 -11.948 1.00 84.62 88 VAL A C 1
ATOM 623 O O . VAL A 1 88 ? 6.475 2.808 -12.861 1.00 84.62 88 VAL A O 1
ATOM 626 N N . THR A 1 89 ? 4.504 2.565 -11.847 1.00 81.56 89 THR A N 1
ATOM 627 C CA . THR A 1 89 ? 3.970 1.642 -12.862 1.00 81.56 89 THR A CA 1
ATOM 628 C C . THR A 1 89 ? 3.374 2.353 -14.076 1.00 81.56 89 THR A C 1
ATOM 630 O O . THR A 1 89 ? 2.910 1.679 -14.994 1.00 81.56 89 THR A O 1
ATOM 633 N N . GLY A 1 90 ? 3.331 3.690 -14.083 1.00 78.00 90 GLY A N 1
ATOM 634 C CA . GLY A 1 90 ? 2.685 4.478 -15.134 1.00 78.00 90 GLY A CA 1
ATOM 635 C C . GL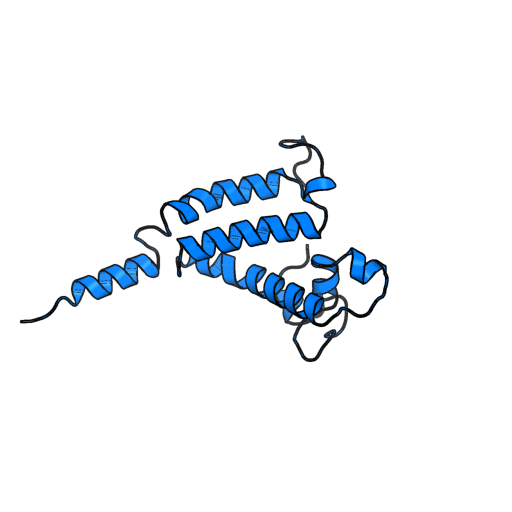Y A 1 90 ? 1.157 4.369 -15.151 1.00 78.00 90 GLY A C 1
ATOM 636 O O . GLY A 1 90 ? 0.513 4.971 -16.004 1.00 78.00 90 GLY A O 1
ATOM 637 N N . GLN A 1 91 ? 0.555 3.651 -14.199 1.00 77.88 91 GLN A N 1
ATOM 638 C CA . GLN A 1 91 ? -0.889 3.421 -14.102 1.00 77.88 91 GLN A CA 1
ATOM 639 C C . GLN A 1 91 ? -1.695 4.717 -14.011 1.00 77.88 91 GLN A C 1
ATOM 641 O O . GLN A 1 91 ? -2.770 4.818 -14.592 1.00 77.88 91 GLN A O 1
ATOM 646 N N . LEU A 1 92 ? -1.147 5.738 -13.346 1.00 76.12 92 LEU A N 1
ATOM 647 C CA . LEU A 1 92 ? -1.815 7.032 -13.216 1.00 76.12 92 LEU A CA 1
ATOM 648 C C . LEU A 1 92 ? -1.933 7.793 -14.550 1.00 76.12 92 LEU A C 1
ATOM 650 O O . LEU A 1 92 ? -2.831 8.613 -14.698 1.00 76.12 92 LEU A O 1
ATOM 654 N N . MET A 1 93 ? -1.020 7.553 -15.498 1.00 71.81 93 MET A N 1
ATOM 655 C CA . MET A 1 93 ? -0.983 8.257 -16.788 1.00 71.81 93 MET A CA 1
ATOM 656 C C . MET A 1 93 ? -1.459 7.395 -17.960 1.00 71.81 93 MET A C 1
ATOM 658 O O . MET A 1 93 ? -1.840 7.931 -18.996 1.00 71.81 93 MET A O 1
ATOM 662 N N . ALA A 1 94 ? -1.421 6.070 -17.813 1.00 67.31 94 ALA A N 1
ATOM 663 C CA . ALA A 1 94 ? -1.755 5.124 -18.873 1.00 67.31 94 ALA A CA 1
ATOM 664 C C . ALA A 1 94 ? -3.253 4.786 -18.952 1.00 67.31 94 ALA A C 1
ATOM 666 O O . ALA A 1 94 ? -3.703 4.294 -19.983 1.00 67.31 94 ALA A O 1
ATOM 667 N N . ALA A 1 95 ? -4.016 5.022 -17.883 1.00 64.19 95 ALA A N 1
ATOM 668 C CA . ALA A 1 95 ? -5.397 4.572 -17.764 1.00 64.19 95 ALA A CA 1
ATOM 669 C C . ALA A 1 95 ? -6.358 5.762 -17.659 1.00 64.19 95 ALA A C 1
ATOM 671 O O . ALA A 1 95 ? -6.579 6.290 -16.576 1.00 64.19 95 ALA A O 1
ATOM 672 N N . GLY A 1 96 ? -6.911 6.156 -18.808 1.00 69.00 96 GLY A N 1
ATOM 673 C CA . GLY A 1 96 ? -8.163 6.908 -18.904 1.00 69.00 96 GLY A CA 1
ATOM 674 C C . GLY A 1 96 ? -8.238 8.264 -18.192 1.00 69.00 96 GLY A C 1
ATOM 675 O O . GLY A 1 96 ? -7.252 8.837 -17.730 1.00 69.00 96 GLY A O 1
ATOM 676 N N . ASN A 1 97 ? -9.456 8.803 -18.153 1.00 78.81 97 ASN A N 1
ATOM 677 C CA . ASN A 1 97 ? -9.805 9.967 -17.339 1.00 78.81 97 ASN A CA 1
ATOM 678 C C . ASN A 1 97 ? -10.331 9.498 -15.978 1.00 78.81 97 ASN A C 1
ATOM 680 O O . ASN A 1 97 ? -10.707 8.343 -15.812 1.00 78.81 97 ASN A O 1
ATOM 684 N N . LEU A 1 98 ? -10.412 10.421 -15.018 1.00 80.12 98 LEU A N 1
ATOM 685 C CA . LEU A 1 98 ? -11.094 10.159 -13.755 1.00 80.12 98 LEU A CA 1
ATOM 686 C C . LEU A 1 98 ? -12.578 9.822 -14.006 1.00 80.12 98 LEU A C 1
ATOM 688 O O . LEU A 1 98 ? -13.261 10.584 -14.695 1.00 80.12 98 LEU A O 1
ATOM 692 N N . PHE A 1 99 ? -13.064 8.737 -13.404 1.00 81.62 99 PHE A N 1
ATOM 693 C CA . PHE A 1 99 ? -14.421 8.196 -13.527 1.00 81.62 99 PHE A CA 1
ATOM 694 C C . PHE A 1 99 ? -14.789 7.773 -14.951 1.00 81.62 99 PHE A C 1
ATOM 696 O O . PHE A 1 99 ? -15.831 8.173 -15.483 1.00 81.62 99 PHE A O 1
ATOM 703 N N . ASP A 1 100 ? -13.932 6.972 -15.583 1.00 78.31 100 ASP A N 1
ATOM 704 C CA . ASP A 1 100 ? -14.253 6.384 -16.879 1.00 78.31 100 ASP A CA 1
ATOM 705 C C . ASP A 1 100 ? -15.195 5.166 -16.761 1.00 78.31 100 ASP A C 1
ATOM 707 O O . ASP A 1 100 ? -15.529 4.676 -15.681 1.00 78.31 100 ASP A O 1
ATOM 711 N N . ALA A 1 101 ? -15.703 4.705 -17.905 1.00 77.50 101 ALA A N 1
ATOM 712 C CA . ALA A 1 101 ? -16.635 3.581 -17.964 1.00 77.50 101 ALA A CA 1
ATOM 713 C C . ALA A 1 101 ? -15.942 2.207 -17.881 1.00 77.50 101 ALA A C 1
ATOM 715 O O . ALA A 1 101 ? -16.606 1.193 -18.106 1.00 77.50 101 ALA A O 1
ATOM 716 N N . SER A 1 102 ? -14.634 2.154 -17.611 1.00 73.75 102 SER A N 1
ATOM 717 C CA . SER A 1 102 ? -13.839 0.931 -17.558 1.00 73.75 102 SER A CA 1
ATOM 718 C C . SER A 1 102 ? -13.646 0.471 -16.107 1.00 73.75 102 SER A C 1
ATOM 720 O O . SER A 1 102 ? -12.709 0.873 -15.418 1.00 73.75 102 SER A O 1
ATOM 722 N N . PRO A 1 103 ? -14.500 -0.435 -15.599 1.00 67.38 103 PRO A N 1
ATOM 723 C CA . PRO A 1 103 ? -14.482 -0.827 -14.189 1.00 67.38 103 PRO A CA 1
ATOM 724 C C . PRO A 1 103 ? -13.244 -1.638 -13.775 1.00 67.38 103 PRO A C 1
ATOM 726 O O . PRO A 1 103 ? -13.056 -1.895 -12.585 1.00 67.38 103 PRO A O 1
ATOM 729 N N . PHE A 1 104 ? -12.430 -2.096 -14.731 1.00 67.00 104 PHE A N 1
ATOM 730 C CA . PHE A 1 104 ? -11.284 -2.974 -14.476 1.00 67.00 104 PHE A CA 1
ATOM 731 C C . PHE A 1 104 ? -9.930 -2.308 -14.708 1.00 67.00 104 PHE A C 1
ATOM 733 O O . PHE A 1 104 ? -8.905 -2.917 -14.381 1.00 67.00 104 PHE A O 1
ATOM 740 N N . ASP A 1 105 ? -9.904 -1.087 -15.242 1.00 69.00 105 ASP A N 1
ATOM 741 C CA . ASP A 1 105 ? -8.641 -0.418 -15.502 1.00 69.00 105 ASP A CA 1
ATOM 742 C C . ASP A 1 105 ? -7.990 0.037 -14.198 1.00 69.00 105 ASP A C 1
ATOM 744 O O . ASP A 1 105 ? -8.610 0.563 -13.271 1.00 69.00 105 ASP A O 1
ATOM 748 N N . ALA A 1 106 ? -6.685 -0.210 -14.106 1.00 66.19 106 ALA A N 1
ATOM 749 C CA . ALA A 1 106 ? -5.872 0.208 -12.976 1.00 66.19 106 ALA A CA 1
ATOM 750 C C . ALA A 1 106 ? -5.536 1.700 -13.106 1.00 66.19 106 ALA A C 1
ATOM 752 O O . ALA A 1 106 ? -4.370 2.058 -13.241 1.00 66.19 106 ALA A O 1
ATOM 753 N N . GLY A 1 107 ? -6.571 2.536 -13.117 1.00 75.44 107 GLY A N 1
ATOM 754 C CA . GLY A 1 107 ? -6.483 3.964 -13.376 1.00 75.44 107 GLY A CA 1
ATOM 755 C C . GLY A 1 107 ? -6.532 4.853 -12.138 1.00 75.44 107 GLY A C 1
ATOM 756 O O . GLY A 1 107 ? -6.441 4.371 -10.999 1.00 75.44 107 GLY A O 1
ATOM 757 N N . PRO A 1 108 ? -6.662 6.174 -12.351 1.00 84.31 108 PRO A N 1
ATOM 758 C CA . PRO A 1 108 ? -6.649 7.175 -11.287 1.00 84.31 108 PRO A CA 1
ATOM 759 C C . PRO A 1 108 ? -7.777 6.954 -10.268 1.00 84.31 108 PRO A C 1
ATOM 761 O O . PRO A 1 108 ? -7.602 7.245 -9.083 1.00 84.31 108 PRO A O 1
ATOM 764 N N . ASP A 1 109 ? -8.878 6.331 -10.685 1.00 86.56 109 ASP A N 1
ATOM 765 C CA . ASP A 1 109 ? -10.038 6.010 -9.850 1.00 86.56 109 ASP A CA 1
ATOM 766 C C . ASP A 1 109 ? -9.676 5.134 -8.655 1.00 86.56 109 ASP A C 1
ATOM 768 O O . ASP A 1 109 ? -10.134 5.371 -7.535 1.00 86.56 109 ASP A O 1
ATOM 772 N N . ARG A 1 110 ? -8.781 4.160 -8.854 1.00 86.31 110 ARG A N 1
ATOM 773 C CA . ARG A 1 110 ? -8.300 3.297 -7.771 1.00 86.31 110 ARG A CA 1
ATOM 774 C C . ARG A 1 110 ? -7.546 4.108 -6.722 1.00 86.31 110 ARG A C 1
ATOM 776 O O . ARG A 1 110 ? -7.742 3.899 -5.525 1.00 86.31 110 ARG A O 1
ATOM 783 N N . VAL A 1 111 ? -6.672 5.012 -7.156 1.00 89.44 111 VAL A N 1
ATOM 784 C CA . VAL A 1 111 ? -5.865 5.849 -6.257 1.00 89.44 111 VAL A CA 1
ATOM 785 C C . VAL A 1 111 ? -6.763 6.788 -5.463 1.00 89.44 111 VAL A C 1
ATOM 787 O O . VAL A 1 111 ? -6.612 6.899 -4.243 1.00 89.44 111 VAL A O 1
ATOM 790 N N . VAL A 1 112 ? -7.734 7.411 -6.132 1.00 90.25 112 VAL A N 1
ATOM 791 C CA . VAL A 1 112 ? -8.707 8.297 -5.489 1.00 90.25 112 VAL A CA 1
ATOM 792 C C . VAL A 1 112 ? -9.573 7.529 -4.494 1.00 90.25 112 VAL A C 1
ATOM 794 O O . VAL A 1 112 ? -9.690 7.966 -3.351 1.00 90.25 112 VAL A O 1
ATOM 797 N N . LEU A 1 113 ? -10.092 6.355 -4.865 1.00 91.00 113 LEU A N 1
ATOM 798 C CA . LEU A 1 113 ? -10.878 5.500 -3.972 1.00 91.00 113 LEU A CA 1
ATOM 799 C C . LEU A 1 113 ? -10.115 5.182 -2.681 1.00 91.00 113 LEU A C 1
ATOM 801 O O . LEU A 1 113 ? -10.618 5.431 -1.585 1.00 91.00 113 LEU A O 1
ATOM 805 N N . TRP A 1 114 ? -8.892 4.661 -2.795 1.00 91.69 114 TRP A N 1
ATOM 806 C CA . TRP A 1 114 ? -8.101 4.293 -1.618 1.00 91.69 114 TRP A CA 1
ATOM 807 C C . TRP A 1 114 ? -7.696 5.507 -0.789 1.00 91.69 114 TRP A C 1
ATOM 809 O O . TRP A 1 114 ? -7.692 5.428 0.438 1.00 91.69 114 TRP A O 1
ATOM 819 N N . THR A 1 115 ? -7.419 6.641 -1.435 1.00 93.75 115 THR A N 1
ATOM 820 C CA . THR A 1 115 ? -7.140 7.889 -0.722 1.00 93.75 115 THR A CA 1
ATOM 821 C C . THR A 1 115 ? -8.356 8.313 0.098 1.00 93.75 115 THR A C 1
ATOM 823 O O . THR A 1 115 ? -8.210 8.558 1.289 1.00 93.75 115 THR A O 1
ATOM 826 N N . LEU A 1 116 ? -9.557 8.324 -0.487 1.00 94.12 116 LEU A N 1
ATOM 827 C CA . LEU A 1 116 ? -10.788 8.726 0.201 1.00 94.12 116 LEU A CA 1
ATOM 828 C C . LEU A 1 116 ? -11.163 7.791 1.355 1.00 94.12 116 LEU A C 1
ATOM 830 O O . LEU A 1 116 ? -11.602 8.266 2.398 1.00 94.12 116 LEU A O 1
ATOM 834 N N . VAL A 1 117 ? -10.965 6.481 1.199 1.00 93.38 117 VAL A N 1
ATOM 835 C CA . VAL A 1 117 ? -11.251 5.498 2.258 1.00 93.38 117 VAL A CA 1
ATOM 836 C C . VAL A 1 117 ? -10.268 5.621 3.426 1.00 93.38 117 VAL A C 1
ATOM 838 O O . VAL A 1 117 ? -10.656 5.465 4.582 1.00 93.38 117 VAL A O 1
ATOM 841 N N . LEU A 1 118 ? -8.995 5.909 3.145 1.00 93.06 118 LEU A N 1
ATOM 842 C CA . LEU A 1 118 ? -7.952 6.003 4.169 1.00 93.06 118 LEU A CA 1
ATOM 843 C C . LEU A 1 118 ? -7.849 7.396 4.800 1.00 93.06 118 LEU A C 1
ATOM 845 O O . LEU A 1 118 ? -7.343 7.512 5.917 1.00 93.06 118 LEU A O 1
ATOM 849 N N . LEU A 1 119 ? -8.338 8.442 4.126 1.00 94.12 119 LEU A N 1
ATOM 850 C CA . LEU A 1 119 ? -8.250 9.828 4.588 1.00 94.12 119 LEU A CA 1
ATOM 851 C C . LEU A 1 119 ? -8.836 10.027 5.998 1.00 94.12 119 LEU A C 1
ATOM 853 O O . LEU A 1 119 ? -8.139 10.617 6.825 1.00 94.12 119 LEU A O 1
ATOM 857 N N . PRO A 1 120 ? -10.032 9.504 6.348 1.00 92.88 120 PRO A N 1
ATOM 858 C CA . PRO A 1 120 ? -10.564 9.640 7.701 1.00 92.88 120 PRO A CA 1
ATOM 859 C C . PRO A 1 120 ? -9.656 8.987 8.744 1.00 92.88 120 PRO A C 1
ATOM 861 O O . PRO A 1 120 ? -9.433 9.558 9.803 1.00 92.88 120 PRO A O 1
ATOM 864 N N . VAL A 1 121 ? -9.062 7.830 8.438 1.00 90.25 121 VAL A N 1
ATOM 865 C CA . VAL A 1 121 ? -8.140 7.142 9.359 1.00 90.25 121 VAL A CA 1
ATOM 866 C C . VAL A 1 121 ? -6.829 7.920 9.508 1.00 90.25 121 VAL A C 1
ATOM 868 O O . VAL A 1 121 ? -6.274 7.992 10.604 1.00 90.25 121 VAL A O 1
ATOM 871 N N . ALA A 1 122 ? -6.341 8.544 8.435 1.00 91.62 122 ALA A N 1
ATOM 872 C CA . ALA A 1 122 ? -5.150 9.388 8.478 1.00 91.62 122 ALA A CA 1
ATOM 873 C C . ALA A 1 122 ? -5.377 10.669 9.308 1.00 91.62 122 ALA A C 1
ATOM 875 O O . ALA A 1 122 ? -4.518 11.060 10.107 1.00 91.62 122 ALA A O 1
ATOM 876 N N . VAL A 1 123 ? -6.544 11.305 9.159 1.00 92.44 123 VAL A N 1
ATOM 877 C CA . VAL A 1 123 ? -6.884 12.565 9.836 1.00 92.44 123 VAL A CA 1
ATOM 878 C C . VAL A 1 123 ? -7.311 12.325 11.286 1.00 92.44 123 VAL A C 1
ATOM 880 O O . VAL A 1 123 ? -6.689 12.891 12.187 1.00 92.44 123 VAL A O 1
ATOM 883 N N . GLU A 1 124 ? -8.293 11.452 11.510 1.00 86.81 124 GLU A N 1
ATOM 884 C CA . GLU A 1 124 ? -8.952 11.214 12.805 1.00 86.81 124 GLU A CA 1
ATOM 885 C C . GLU A 1 124 ? -8.289 10.094 13.633 1.00 86.81 124 GLU A C 1
ATOM 887 O O . GLU A 1 124 ? -8.396 10.064 14.859 1.00 86.81 124 GLU A O 1
ATOM 892 N N . GLY A 1 125 ? -7.554 9.178 12.992 1.00 83.75 125 GLY A N 1
ATOM 893 C CA . GLY A 1 125 ? -6.926 8.019 13.638 1.00 83.75 125 GLY A CA 1
ATOM 894 C C . GLY A 1 125 ? -7.786 6.749 13.643 1.00 83.75 125 GLY A C 1
ATOM 895 O O . GLY A 1 125 ? -8.924 6.732 13.185 1.00 83.75 125 GLY A O 1
ATOM 896 N N . ALA A 1 126 ? -7.237 5.647 14.169 1.00 77.38 126 ALA A N 1
ATOM 897 C CA . ALA A 1 126 ? -7.819 4.298 14.053 1.00 77.38 126 ALA A CA 1
ATOM 898 C C . ALA A 1 126 ? -9.035 4.006 14.969 1.00 77.38 126 ALA A C 1
ATOM 900 O O . ALA A 1 126 ? -9.431 2.854 15.146 1.00 77.38 126 ALA A O 1
ATOM 901 N N . GLY A 1 127 ? -9.668 5.031 15.543 1.00 77.44 127 GLY A N 1
ATOM 902 C CA . GLY A 1 127 ? -10.888 4.887 16.342 1.00 77.44 127 GLY A CA 1
ATOM 903 C C . GLY A 1 127 ? -10.717 4.141 17.683 1.00 77.44 127 GLY A C 1
ATOM 904 O O . GLY A 1 127 ? -9.628 3.686 18.036 1.00 77.44 127 GLY A O 1
ATOM 905 N N . PRO A 1 128 ? -11.800 4.006 18.475 1.00 71.19 128 PRO A N 1
ATOM 906 C CA . PRO A 1 128 ? -11.756 3.531 19.866 1.00 71.19 128 PRO A CA 1
ATOM 907 C C . PRO A 1 128 ? -11.501 2.026 20.059 1.00 71.19 128 PRO A C 1
ATOM 909 O O . PRO A 1 128 ? -11.232 1.609 21.187 1.00 71.19 128 PRO A O 1
ATOM 912 N N . ILE A 1 129 ? -11.643 1.220 19.002 1.00 78.12 129 ILE A N 1
ATOM 913 C CA . ILE A 1 129 ? -11.484 -0.249 19.021 1.00 78.12 129 ILE A CA 1
ATOM 914 C C . ILE A 1 129 ? -10.082 -0.673 18.532 1.00 78.12 129 ILE A C 1
ATOM 916 O O . ILE A 1 129 ? -9.700 -1.828 18.685 1.00 78.12 129 ILE A O 1
ATOM 920 N N . SER A 1 130 ? -9.281 0.259 18.004 1.00 83.50 130 SER A N 1
ATOM 921 C CA . SER A 1 130 ? -7.898 -0.007 17.584 1.00 83.50 130 SER A CA 1
ATOM 922 C C . SER A 1 130 ? -7.004 -0.517 18.713 1.00 83.50 130 SER A C 1
ATOM 924 O O . SER A 1 130 ? -7.249 -0.226 19.889 1.00 83.50 130 SER A O 1
ATOM 926 N N . ILE A 1 131 ? -5.913 -1.211 18.359 1.00 78.12 131 ILE A N 1
ATOM 927 C CA . ILE A 1 131 ? -4.863 -1.566 19.326 1.00 78.12 131 ILE A CA 1
ATOM 928 C C . ILE A 1 131 ? -4.330 -0.304 20.018 1.00 78.12 131 ILE A C 1
ATOM 930 O O . ILE A 1 131 ? -4.187 -0.309 21.243 1.00 78.12 131 ILE A O 1
ATOM 934 N N . ASP A 1 132 ? -4.134 0.791 19.275 1.00 80.56 132 ASP A N 1
ATOM 935 C CA . ASP A 1 132 ? -3.761 2.095 19.836 1.00 80.56 132 ASP A CA 1
ATOM 936 C C . ASP A 1 132 ? -4.769 2.562 20.911 1.00 80.56 132 ASP A C 1
ATOM 938 O O . ASP A 1 132 ? -4.385 2.965 22.016 1.00 80.56 132 ASP A O 1
ATOM 942 N N . GLY A 1 133 ? -6.073 2.455 20.628 1.00 77.31 133 GLY A N 1
ATOM 943 C CA . GLY A 1 133 ? -7.153 2.830 21.544 1.00 77.31 133 GLY A CA 1
ATOM 944 C C . GLY A 1 133 ? -7.256 1.929 22.778 1.00 77.31 133 GLY A C 1
ATOM 945 O O . GLY A 1 133 ? -7.431 2.420 23.900 1.00 77.31 133 GLY A O 1
ATOM 946 N N . VAL A 1 134 ? -7.103 0.615 22.609 1.00 82.44 134 VAL A N 1
ATOM 947 C CA . VAL A 1 134 ? -7.096 -0.356 23.714 1.00 82.44 134 VAL A CA 1
ATOM 948 C C . VAL A 1 134 ? -5.886 -0.127 24.619 1.00 82.44 134 VAL A C 1
ATOM 950 O O . VAL A 1 134 ? -6.039 -0.075 25.842 1.00 82.44 134 VAL A O 1
ATOM 953 N N . LEU A 1 135 ? -4.699 0.083 24.046 1.00 80.25 135 LEU A N 1
ATOM 954 C CA . LEU A 1 135 ? -3.475 0.329 24.804 1.00 80.25 135 LEU A CA 1
ATOM 955 C C . LEU A 1 135 ? -3.553 1.642 25.597 1.00 80.25 135 LEU A C 1
ATOM 957 O O . LEU A 1 135 ? -3.185 1.674 26.775 1.00 80.25 135 LEU A O 1
ATOM 961 N N . ALA A 1 136 ? -4.101 2.704 24.999 1.00 79.81 136 ALA A N 1
ATOM 962 C CA . ALA A 1 136 ? -4.338 3.971 25.688 1.00 79.81 136 ALA A CA 1
ATOM 963 C C . ALA A 1 136 ? -5.300 3.810 26.881 1.00 79.81 136 ALA A C 1
ATOM 965 O O . ALA A 1 136 ? -5.026 4.313 27.974 1.00 79.81 136 ALA A O 1
ATOM 966 N N . ARG A 1 137 ? -6.391 3.048 26.712 1.00 81.31 137 ARG A N 1
ATOM 967 C CA . ARG A 1 137 ? -7.357 2.756 27.788 1.00 81.31 137 ARG A CA 1
ATOM 968 C C . ARG A 1 137 ? -6.749 1.918 28.908 1.00 81.31 137 ARG A C 1
ATOM 970 O O . ARG A 1 137 ? -6.978 2.213 30.080 1.00 81.31 137 ARG A O 1
ATOM 977 N N . LEU A 1 138 ? -5.971 0.892 28.566 1.00 81.81 138 LEU A N 1
ATOM 978 C CA . LEU A 1 138 ? -5.280 0.048 29.543 1.00 81.81 138 LEU A CA 1
ATOM 979 C C . LEU A 1 138 ? -4.275 0.855 30.369 1.00 81.81 138 LEU A C 1
ATOM 981 O O . LEU A 1 138 ? -4.207 0.675 31.585 1.00 81.81 138 LEU A O 1
ATOM 985 N N . ARG A 1 139 ? -3.551 1.788 29.736 1.00 81.44 139 ARG A N 1
ATOM 986 C CA . ARG A 1 139 ? -2.645 2.704 30.441 1.00 81.44 139 ARG A CA 1
ATOM 987 C C . ARG A 1 139 ? -3.403 3.614 31.408 1.00 81.44 139 ARG A C 1
ATOM 989 O O . ARG A 1 139 ? -2.959 3.801 32.533 1.00 81.44 139 ARG A O 1
ATOM 996 N N . HIS A 1 140 ? -4.570 4.115 31.005 1.00 76.50 140 HIS A N 1
ATOM 997 C CA . HIS A 1 140 ? -5.382 5.006 31.837 1.00 76.50 140 HIS A CA 1
ATOM 998 C C . HIS A 1 140 ? -6.047 4.301 33.033 1.00 76.50 140 HIS A C 1
ATOM 1000 O O . HIS A 1 140 ? -6.271 4.928 34.066 1.00 76.50 140 HIS A O 1
ATOM 1006 N N . ARG A 1 141 ? -6.342 2.996 32.923 1.00 72.88 141 ARG A N 1
ATOM 1007 C CA . ARG A 1 141 ? -6.869 2.178 34.034 1.00 72.88 141 ARG A CA 1
ATOM 1008 C C . A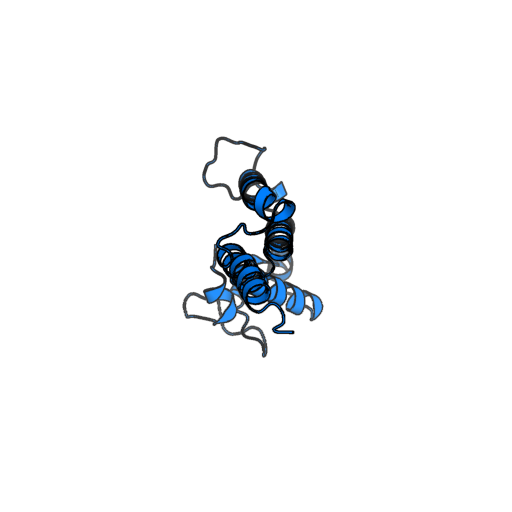RG A 1 141 ? -5.823 1.829 35.094 1.00 72.88 141 ARG A C 1
ATOM 1010 O O . ARG A 1 141 ? -6.198 1.471 36.202 1.00 72.88 141 ARG A O 1
ATOM 1017 N N . ARG A 1 142 ? -4.532 1.941 34.771 1.00 68.62 142 ARG A N 1
ATOM 1018 C CA . ARG A 1 142 ? -3.412 1.769 35.712 1.00 68.62 142 ARG A CA 1
ATOM 1019 C C . ARG A 1 142 ? -2.939 3.107 36.301 1.00 68.62 142 ARG A C 1
ATOM 1021 O O . ARG A 1 142 ? -1.750 3.269 36.561 1.00 68.62 142 ARG A O 1
ATOM 1028 N N . GLY A 1 143 ? -3.851 4.071 36.462 1.00 61.50 143 GLY A N 1
ATOM 1029 C CA . GLY A 1 143 ? -3.562 5.336 37.140 1.00 61.50 143 GLY A CA 1
ATOM 1030 C C . GLY A 1 143 ? -2.972 5.103 38.541 1.00 61.50 143 GLY A C 1
ATOM 1031 O O . GLY A 1 143 ? -3.289 4.087 39.163 1.00 61.50 143 GLY A O 1
ATOM 1032 N N . PRO A 1 144 ? -2.073 5.987 39.003 1.00 58.00 144 PRO A N 1
ATOM 1033 C CA . PRO A 1 144 ? -1.203 5.719 40.139 1.00 58.00 144 PRO A CA 1
ATOM 1034 C C . PRO A 1 144 ? -1.996 5.538 41.436 1.00 58.00 144 PRO A C 1
ATOM 1036 O O . PRO A 1 144 ? -2.852 6.351 41.773 1.00 58.00 144 PRO A O 1
ATOM 1039 N N . VAL A 1 145 ? -1.675 4.464 42.155 1.00 58.81 145 VAL A N 1
ATOM 1040 C CA . VAL A 1 145 ? -2.109 4.233 43.532 1.00 58.81 145 VAL A CA 1
ATOM 1041 C C . VAL A 1 145 ? -1.179 5.066 44.418 1.00 58.81 145 VAL A C 1
ATOM 1043 O O . VAL A 1 145 ? -0.084 4.613 44.742 1.00 58.81 145 VAL A O 1
ATOM 1046 N N . TRP A 1 146 ? -1.558 6.305 44.721 1.00 55.41 146 TRP A N 1
ATOM 1047 C CA . TRP A 1 146 ? -0.958 7.102 45.795 1.00 55.41 146 TRP A CA 1
ATOM 1048 C C . TRP A 1 146 ? -2.078 7.631 46.678 1.00 55.41 146 TRP A C 1
ATOM 1050 O O . TRP A 1 146 ? -3.004 8.258 46.116 1.00 55.41 146 TRP A O 1
#

Sequence (146 aa):
MIGGLSKIAGLTLSVGPPASVWPLSLGAYYAFLPEAMAQGAAPTLGQHAFVLSMTLCELGLPLMVVAGLGGRISAALLIVQVWMASLVTGQLMAAGNLFDASPFDAGPDRVVLWTLVLLPVAVEGAGPISIDGVLARLRHRRGPVW

Radius of gyration: 18.86 Å; chains: 1; bounding box: 38×34×66 Å